Protein AF-A0A378N8N2-F1 (afdb_monomer_lite)

Sequence (59 aa):
MVSPLLWKKVARGLSAGRVQSVAVKLLVEREREIKAFQSEEFWTILAIRKLIVKNYRLN

Organism: Mannheimia haemolytica (NCBI:txid75985)

Secondary structure (DSSP, 8-state):
--HHHHHHHT-TT----HHHHHHHHHHHHHHHHHHHPPP--------PPPP--------

InterPro domains:
  IPR000380 DNA topoisomerase, type IA [PTHR42785] (2-47)
  IPR003601 DNA topoisomerase, type IA, domain 2 [SM00436] (1-44)
  IPR013497 DNA topoisomerase, type IA, central [PF01131] (2-48)
  IPR013497 DNA topoisomerase, type IA, central [PS52039] (1-59)
  IPR013824 DNA topoisomerase, type IA, central region, subdomain 1 [G3DSA:1.10.460.10] (2-35)
  IPR013825 DNA topoisomerase, type IA, central region, subdomain 2 [G3DSA:2.70.20.10] (36-47)
  IPR023405 DNA topoisomerase, type IA, core domain [SSF56712] (2-49)

Radius of gyration: 28.68 Å; chains: 1; bounding box: 37×39×80 Å

pLDDT: mean 87.19, std 11.12, range [52.84, 98.31]

Foldseek 3Di:
DCQVVCCVPPNHPDDDDPVVVVVVVVVVVVVVVVVPDDDDDDDDDDDDDDDDDDPPDDD

Structure (mmCIF, N/CA/C/O backbone):
data_AF-A0A378N8N2-F1
#
_entry.id   AF-A0A378N8N2-F1
#
loop_
_atom_site.group_PDB
_atom_site.id
_atom_site.type_symbol
_atom_site.label_atom_id
_atom_site.label_alt_id
_atom_site.label_comp_id
_atom_site.label_asym_id
_atom_site.label_entity_id
_atom_site.label_seq_id
_atom_site.pdbx_PDB_ins_code
_atom_site.Cartn_x
_atom_site.Cartn_y
_atom_site.Cartn_z
_atom_site.occupancy
_atom_site.B_iso_or_equiv
_atom_site.auth_seq_id
_atom_site.auth_comp_id
_atom_site.auth_asym_id
_atom_site.auth_atom_id
_atom_site.pdbx_PDB_model_num
ATOM 1 N N . MET A 1 1 ? 11.841 -7.860 -24.607 1.00 61.00 1 MET A N 1
ATOM 2 C CA . MET A 1 1 ? 12.676 -6.926 -23.815 1.00 61.00 1 MET A CA 1
ATOM 3 C C . MET A 1 1 ? 11.928 -5.606 -23.689 1.00 61.00 1 MET A C 1
ATOM 5 O O . MET A 1 1 ? 11.625 -5.019 -24.716 1.00 61.00 1 MET A O 1
ATOM 9 N N . VAL A 1 2 ? 11.576 -5.173 -22.474 1.00 79.88 2 VAL A N 1
ATOM 10 C CA . VAL A 1 2 ? 10.803 -3.926 -22.247 1.00 79.88 2 VAL A CA 1
ATOM 11 C C . VAL A 1 2 ? 11.719 -2.730 -21.928 1.00 79.88 2 VAL A C 1
ATOM 13 O O . VAL A 1 2 ? 11.349 -1.585 -22.165 1.00 79.88 2 VAL A O 1
ATOM 16 N N . SER A 1 3 ? 12.952 -2.979 -21.477 1.00 82.62 3 SER A N 1
ATOM 17 C CA . SER A 1 3 ? 13.917 -1.948 -21.063 1.00 82.62 3 SER A CA 1
ATOM 18 C C . SER A 1 3 ? 14.187 -0.842 -22.104 1.00 82.62 3 SER A C 1
ATOM 20 O O . SER A 1 3 ? 14.163 0.323 -21.714 1.00 82.62 3 SER A O 1
ATOM 22 N N . PRO A 1 4 ? 14.342 -1.120 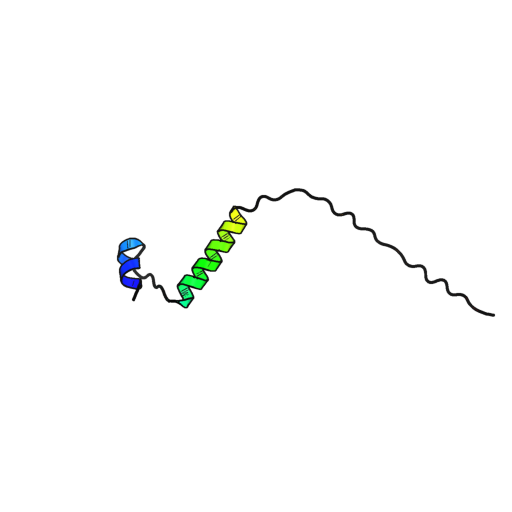-23.421 1.00 85.38 4 PRO A N 1
ATOM 23 C CA . PRO A 1 4 ? 14.545 -0.056 -24.415 1.00 85.38 4 PRO A CA 1
ATOM 24 C C . PRO A 1 4 ? 13.374 0.936 -24.509 1.00 85.38 4 PRO A C 1
ATOM 26 O O . PRO A 1 4 ? 13.579 2.128 -24.743 1.00 85.38 4 PRO A O 1
ATOM 29 N N . LEU A 1 5 ? 12.139 0.466 -24.287 1.00 87.88 5 LEU A N 1
ATOM 30 C CA . LEU A 1 5 ? 10.950 1.320 -24.271 1.00 87.88 5 LEU A CA 1
ATOM 31 C C . LEU A 1 5 ? 10.949 2.241 -23.044 1.00 87.88 5 LEU A C 1
ATOM 33 O O . LEU A 1 5 ? 10.641 3.427 -23.165 1.00 87.88 5 LEU A O 1
ATOM 37 N N . LEU A 1 6 ? 11.345 1.716 -21.882 1.00 84.94 6 LEU A N 1
ATOM 38 C CA . LEU A 1 6 ? 11.449 2.495 -20.647 1.00 84.94 6 LEU A CA 1
ATOM 39 C C . LEU A 1 6 ? 12.525 3.574 -20.735 1.00 84.94 6 LEU A C 1
ATOM 41 O O . LEU A 1 6 ? 12.310 4.678 -20.248 1.00 84.94 6 LEU A O 1
ATOM 45 N N . TRP A 1 7 ? 13.638 3.314 -21.420 1.00 89.94 7 TRP A N 1
ATOM 46 C CA . TRP A 1 7 ? 14.674 4.331 -21.625 1.00 89.94 7 TRP A CA 1
ATOM 47 C C . TRP A 1 7 ? 14.206 5.487 -22.498 1.00 89.94 7 TRP A C 1
ATOM 49 O O . TRP A 1 7 ? 14.608 6.625 -22.278 1.00 89.94 7 TRP A O 1
ATOM 59 N N . LYS A 1 8 ? 13.345 5.196 -23.477 1.00 88.06 8 LYS A N 1
ATOM 60 C CA . LYS A 1 8 ? 12.778 6.204 -24.374 1.00 88.06 8 LYS A CA 1
ATOM 61 C C . LYS A 1 8 ? 11.667 7.028 -23.717 1.00 88.06 8 LYS A C 1
ATOM 63 O O . LYS A 1 8 ? 11.432 8.155 -24.141 1.00 88.06 8 LYS A O 1
ATOM 68 N N . LYS A 1 9 ? 10.939 6.460 -22.750 1.00 89.00 9 LYS A N 1
ATOM 69 C CA . LYS A 1 9 ? 9.705 7.050 -22.199 1.00 89.00 9 LYS A CA 1
ATOM 70 C C . LYS A 1 9 ? 9.787 7.484 -20.738 1.00 89.00 9 LYS A C 1
ATOM 72 O O . LYS A 1 9 ? 8.955 8.282 -20.328 1.00 89.00 9 LYS A O 1
ATOM 77 N N . VAL A 1 10 ? 10.736 6.957 -19.969 1.00 89.81 10 VAL A N 1
ATOM 78 C CA . VAL A 1 10 ? 10.848 7.189 -18.523 1.00 89.81 10 VAL A CA 1
ATOM 79 C C . VAL A 1 10 ? 12.253 7.672 -18.171 1.00 89.81 10 VAL A C 1
ATOM 81 O O . VAL A 1 10 ? 12.440 8.859 -17.938 1.00 89.81 10 VAL A O 1
ATOM 84 N N . ALA A 1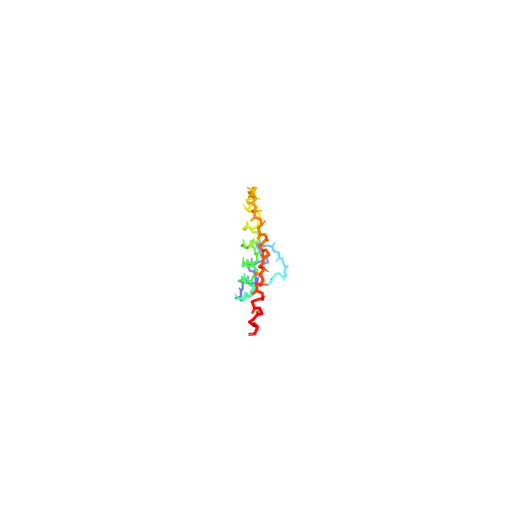 11 ? 13.250 6.783 -18.155 1.00 89.31 11 ALA A N 1
ATOM 85 C CA . ALA A 1 11 ? 14.640 7.132 -17.858 1.00 89.31 11 ALA A CA 1
ATOM 86 C C . ALA A 1 11 ? 15.603 6.039 -18.343 1.00 89.31 11 ALA A C 1
ATOM 88 O O . ALA A 1 11 ? 15.269 4.849 -18.333 1.00 89.31 11 ALA A O 1
ATOM 89 N N . ARG A 1 12 ? 16.818 6.431 -18.753 1.00 88.31 12 ARG A N 1
ATOM 90 C CA . ARG A 1 12 ? 17.889 5.484 -19.112 1.00 88.31 12 ARG A CA 1
ATOM 91 C C . ARG A 1 12 ? 18.291 4.622 -17.910 1.00 88.31 12 ARG A C 1
ATOM 93 O O . ARG A 1 12 ? 18.252 5.079 -16.776 1.00 88.31 12 ARG A O 1
ATOM 100 N N . GLY A 1 13 ? 18.695 3.377 -18.174 1.00 84.81 13 GLY A N 1
ATOM 101 C CA . GLY A 1 13 ? 19.165 2.434 -17.149 1.00 84.81 13 GLY A CA 1
ATOM 102 C C . GLY A 1 13 ? 18.060 1.664 -16.418 1.00 84.81 13 GLY A C 1
ATOM 103 O O . GLY A 1 13 ? 18.362 0.739 -15.673 1.00 84.81 13 GLY A O 1
ATOM 104 N N . LEU A 1 14 ? 16.783 1.973 -16.665 1.00 85.44 14 LEU A N 1
ATOM 105 C CA . LEU A 1 14 ? 15.670 1.240 -16.060 1.00 85.44 14 LEU A CA 1
ATOM 106 C C . LEU A 1 14 ? 15.502 -0.158 -16.659 1.00 85.44 14 LEU A C 1
ATOM 108 O O . LEU A 1 14 ? 15.588 -0.354 -17.875 1.00 85.44 14 LEU A O 1
ATOM 112 N N . SER A 1 15 ? 15.216 -1.127 -15.796 1.00 86.38 15 SER A N 1
ATOM 113 C CA . SER A 1 15 ? 14.881 -2.495 -16.171 1.00 86.38 15 SER A CA 1
ATOM 114 C C . SER A 1 15 ? 13.428 -2.802 -15.815 1.00 86.38 15 SER A C 1
ATOM 116 O O . SER A 1 15 ? 12.860 -2.262 -14.868 1.00 86.38 15 SER A O 1
ATOM 118 N N . ALA A 1 16 ? 12.808 -3.673 -16.606 1.00 83.50 16 ALA A N 1
ATOM 119 C CA . ALA A 1 16 ? 11.513 -4.251 -16.281 1.00 83.50 16 ALA A CA 1
ATOM 120 C C . ALA A 1 16 ? 11.528 -5.739 -16.598 1.00 83.50 16 ALA A C 1
ATOM 122 O O . ALA A 1 16 ? 11.737 -6.149 -17.744 1.00 83.50 16 ALA A O 1
ATOM 123 N N . GLY A 1 17 ? 11.302 -6.530 -15.554 1.00 86.12 17 GLY A N 1
ATOM 124 C CA . GLY A 1 17 ? 11.134 -7.973 -15.615 1.00 86.12 17 GLY A CA 1
ATOM 125 C C . GLY A 1 17 ? 9.714 -8.364 -15.219 1.00 86.12 17 GLY A C 1
ATOM 126 O O . GLY A 1 17 ? 9.063 -7.667 -14.444 1.00 86.12 17 GLY A O 1
ATOM 127 N N . ARG A 1 18 ? 9.243 -9.513 -15.719 1.00 84.94 18 ARG A N 1
ATOM 128 C CA . ARG A 1 18 ? 7.871 -10.002 -15.493 1.00 84.94 18 ARG A CA 1
ATOM 129 C C . ARG A 1 18 ? 7.483 -10.040 -14.009 1.00 84.94 18 ARG A C 1
ATOM 131 O O . ARG A 1 18 ? 6.372 -9.661 -13.674 1.00 84.94 18 ARG A O 1
ATOM 138 N N . VAL A 1 19 ? 8.395 -10.459 -13.133 1.00 91.00 19 VAL A N 1
ATOM 139 C CA . VAL A 1 19 ? 8.152 -10.509 -11.680 1.00 91.00 19 VAL A CA 1
ATOM 140 C C . VAL A 1 19 ? 8.430 -9.157 -11.019 1.00 91.00 19 VAL A C 1
ATOM 142 O O . VAL A 1 19 ? 7.630 -8.690 -10.216 1.00 91.00 19 VAL A O 1
ATOM 145 N N . GLN A 1 20 ? 9.523 -8.490 -11.403 1.00 89.88 20 GLN A N 1
ATOM 146 C CA . GLN A 1 20 ? 9.934 -7.210 -10.813 1.00 89.88 20 GLN A CA 1
ATOM 147 C C . GLN A 1 20 ? 8.873 -6.119 -11.002 1.00 89.88 20 GLN A C 1
ATOM 149 O O . GLN A 1 20 ? 8.521 -5.426 -10.053 1.00 89.88 20 GLN A O 1
ATOM 154 N N . SER A 1 21 ? 8.305 -5.993 -12.204 1.00 91.12 21 SER A N 1
ATOM 155 C CA . SER A 1 21 ? 7.281 -4.983 -12.487 1.00 91.12 21 SER A CA 1
ATOM 156 C C . SER A 1 21 ? 5.951 -5.268 -11.781 1.00 91.12 21 SER A C 1
ATOM 158 O O . SER A 1 21 ? 5.262 -4.326 -11.403 1.00 91.12 21 SER A O 1
ATOM 160 N N . VAL A 1 22 ? 5.602 -6.542 -11.556 1.00 94.12 22 VAL A N 1
ATOM 161 C CA . VAL A 1 22 ? 4.404 -6.919 -10.782 1.00 94.12 22 VAL A CA 1
ATOM 162 C C . VAL A 1 22 ? 4.595 -6.599 -9.302 1.00 94.12 22 VAL A C 1
ATOM 164 O O . VAL A 1 22 ? 3.700 -6.021 -8.695 1.00 94.12 22 VAL A O 1
ATOM 167 N N . ALA A 1 23 ? 5.770 -6.888 -8.735 1.00 94.81 23 ALA A N 1
ATOM 168 C CA . ALA A 1 23 ? 6.079 -6.534 -7.350 1.00 94.81 23 ALA A CA 1
ATOM 169 C C . ALA A 1 23 ? 6.001 -5.014 -7.119 1.00 94.81 23 ALA A C 1
ATOM 171 O O . ALA A 1 23 ? 5.360 -4.565 -6.169 1.00 94.81 23 ALA A O 1
ATOM 172 N N . VAL A 1 24 ? 6.574 -4.217 -8.030 1.00 95.44 24 VAL A N 1
ATOM 173 C CA . VAL A 1 24 ? 6.479 -2.747 -7.975 1.00 95.44 24 VAL A CA 1
ATOM 174 C C . VAL A 1 24 ? 5.027 -2.281 -8.095 1.00 95.44 24 VAL A C 1
ATOM 176 O O . VAL A 1 24 ? 4.615 -1.388 -7.359 1.00 95.44 24 VAL A O 1
ATOM 179 N N . LYS A 1 25 ? 4.229 -2.896 -8.977 1.00 94.94 25 LYS A N 1
ATOM 180 C CA . LYS A 1 25 ? 2.806 -2.568 -9.126 1.00 94.94 25 LYS A CA 1
ATOM 181 C C . LYS A 1 25 ? 2.032 -2.782 -7.820 1.00 94.94 25 LYS A C 1
ATOM 183 O O . LYS A 1 25 ? 1.337 -1.864 -7.400 1.00 94.94 25 LYS A O 1
ATOM 188 N N . LEU A 1 26 ? 2.203 -3.933 -7.165 1.00 97.12 26 LEU A N 1
ATOM 189 C CA . LEU A 1 26 ? 1.530 -4.240 -5.896 1.00 97.12 26 LEU A CA 1
ATOM 190 C C . LEU A 1 26 ? 1.881 -3.224 -4.802 1.00 97.12 26 LEU A C 1
ATOM 192 O O . LEU A 1 26 ? 1.005 -2.777 -4.067 1.00 97.12 26 LEU A O 1
ATOM 196 N N . LEU A 1 27 ? 3.153 -2.830 -4.711 1.00 97.12 27 LEU A N 1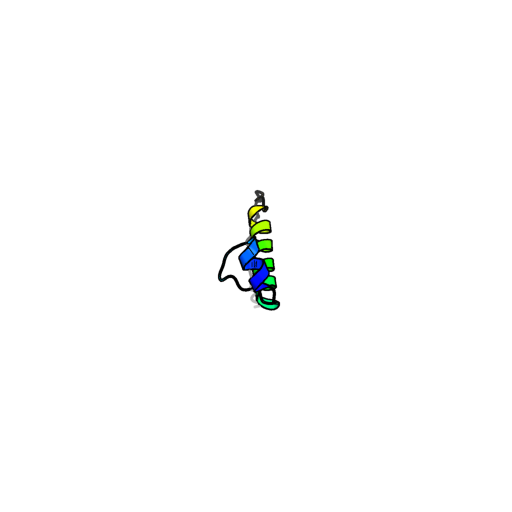
ATOM 197 C CA . LEU A 1 27 ? 3.598 -1.840 -3.733 1.00 97.12 27 LEU A CA 1
ATOM 198 C C . LEU A 1 27 ? 2.975 -0.461 -3.997 1.00 97.12 27 LEU A C 1
ATOM 200 O O . LEU A 1 27 ? 2.474 0.178 -3.076 1.00 97.12 27 LEU A O 1
ATOM 204 N N . VAL A 1 28 ? 2.951 -0.024 -5.260 1.00 97.81 28 VAL A N 1
ATOM 205 C CA . VAL A 1 28 ? 2.332 1.253 -5.652 1.00 97.81 28 VAL A CA 1
ATOM 206 C C . VAL A 1 28 ? 0.820 1.249 -5.412 1.00 97.81 28 VAL A C 1
ATOM 208 O O . VAL A 1 28 ? 0.272 2.274 -5.014 1.00 97.81 28 VAL A O 1
ATOM 211 N N . GLU A 1 29 ? 0.136 0.128 -5.647 1.00 98.19 29 GLU A N 1
ATOM 212 C CA . GLU A 1 29 ? -1.300 -0.012 -5.367 1.00 98.19 29 GLU A CA 1
ATOM 213 C C . GLU A 1 29 ? -1.596 0.132 -3.870 1.00 98.19 29 GLU A C 1
ATOM 215 O O . GLU A 1 29 ? -2.451 0.936 -3.503 1.00 98.19 29 GLU A O 1
ATOM 220 N N . ARG A 1 30 ? -0.820 -0.526 -3.000 1.00 98.06 30 ARG A N 1
ATOM 221 C CA . ARG A 1 30 ? -0.967 -0.388 -1.541 1.00 98.06 30 ARG A CA 1
ATOM 222 C C . ARG A 1 30 ? -0.703 1.028 -1.048 1.00 98.06 30 ARG A C 1
ATOM 224 O O . ARG A 1 30 ? -1.458 1.540 -0.233 1.00 98.06 30 ARG A O 1
ATOM 231 N N . GLU A 1 31 ? 0.322 1.690 -1.574 1.00 98.31 31 GLU A N 1
ATOM 232 C CA . GLU A 1 31 ? 0.610 3.084 -1.222 1.00 98.31 31 GLU 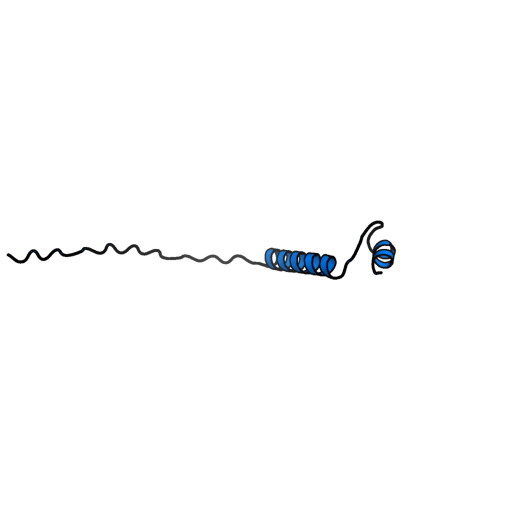A CA 1
ATOM 233 C C . GLU A 1 31 ? -0.537 4.027 -1.626 1.00 98.31 31 GLU A C 1
ATOM 235 O O . GLU A 1 31 ? -0.833 4.996 -0.928 1.00 98.31 31 GLU A O 1
ATOM 240 N N . ARG A 1 32 ? -1.218 3.750 -2.746 1.00 98.19 32 ARG A N 1
ATOM 241 C CA . ARG A 1 32 ? -2.411 4.510 -3.149 1.00 98.19 32 ARG A CA 1
ATOM 242 C C . ARG A 1 32 ? -3.588 4.260 -2.215 1.00 98.19 32 ARG A C 1
ATOM 244 O O . ARG A 1 32 ? -4.265 5.223 -1.878 1.00 98.19 32 ARG A O 1
ATOM 251 N N . GLU A 1 33 ? -3.812 3.015 -1.794 1.00 98.06 33 GLU A N 1
ATOM 252 C CA . GLU A 1 33 ? -4.836 2.673 -0.795 1.00 98.06 33 GLU A CA 1
ATOM 253 C C . GLU A 1 33 ? -4.573 3.408 0.527 1.00 98.06 33 GLU A C 1
ATOM 255 O O . GLU A 1 33 ? -5.479 4.043 1.057 1.00 98.06 33 GLU A O 1
ATOM 260 N N . ILE A 1 34 ? -3.323 3.417 1.005 1.00 97.44 34 ILE A N 1
ATOM 261 C CA . ILE A 1 34 ? -2.916 4.144 2.218 1.00 97.44 34 ILE A CA 1
ATOM 262 C C . ILE A 1 34 ? -3.165 5.649 2.067 1.00 97.44 34 ILE A C 1
ATOM 264 O O . ILE A 1 34 ? -3.731 6.268 2.962 1.00 97.44 34 ILE A O 1
ATOM 268 N N . LYS A 1 35 ? -2.787 6.251 0.933 1.00 97.69 35 LYS A N 1
ATOM 269 C CA . LYS A 1 35 ? -3.021 7.685 0.680 1.00 97.69 35 LYS A CA 1
ATOM 270 C C . LYS A 1 35 ? -4.499 8.049 0.550 1.00 97.69 35 LYS A C 1
ATOM 272 O O . LYS A 1 35 ? -4.858 9.193 0.808 1.00 97.69 35 LYS A O 1
ATOM 277 N N . ALA A 1 36 ? -5.328 7.111 0.101 1.00 97.75 36 ALA A N 1
ATOM 278 C CA . ALA A 1 36 ? -6.769 7.292 -0.032 1.00 97.75 36 ALA A CA 1
ATOM 279 C C . ALA A 1 36 ? -7.537 6.984 1.265 1.00 97.75 36 ALA A C 1
ATOM 281 O O . ALA A 1 36 ? -8.713 7.331 1.360 1.00 97.75 36 ALA A O 1
ATOM 282 N N . PHE A 1 37 ? -6.900 6.336 2.244 1.00 97.31 37 PHE A N 1
ATOM 283 C CA . PHE A 1 37 ? -7.519 5.979 3.513 1.00 97.31 37 PHE A CA 1
ATOM 284 C C . PHE A 1 37 ? -7.880 7.237 4.314 1.00 97.31 37 PHE A C 1
ATOM 286 O O . PHE A 1 37 ? -7.016 8.045 4.654 1.00 97.31 37 PHE A O 1
ATOM 293 N N . GLN A 1 38 ? -9.166 7.386 4.632 1.00 97.00 38 GLN A N 1
ATOM 294 C CA . GLN A 1 38 ? -9.674 8.423 5.526 1.00 97.00 38 GLN A CA 1
ATOM 295 C C . GLN A 1 38 ? -9.953 7.780 6.883 1.00 97.00 38 GLN A C 1
ATOM 297 O O . GLN A 1 38 ? -10.771 6.871 6.985 1.00 97.00 38 GLN A O 1
ATOM 302 N N . SER A 1 39 ? -9.228 8.210 7.915 1.00 94.25 39 SER A N 1
ATOM 303 C CA . SER A 1 39 ? -9.412 7.689 9.268 1.00 94.25 39 SER A CA 1
ATOM 304 C C . SER A 1 39 ? -10.708 8.218 9.871 1.00 94.25 39 SER A C 1
ATOM 306 O O . SER A 1 39 ? -10.915 9.431 9.912 1.00 94.25 39 SER A O 1
ATOM 308 N N . GLU A 1 40 ? -11.521 7.318 10.406 1.00 95.94 40 GLU A N 1
ATOM 309 C CA . GLU A 1 40 ? -12.742 7.649 11.133 1.00 95.94 40 GLU A CA 1
ATOM 310 C C . GLU A 1 40 ? -12.539 7.431 12.635 1.00 95.94 40 GLU A C 1
ATOM 312 O O . GLU A 1 40 ? -11.846 6.501 13.060 1.00 95.94 40 GLU A O 1
ATOM 317 N N . GLU A 1 41 ? -13.124 8.308 13.448 1.00 94.19 41 GLU A N 1
ATOM 318 C CA . GLU A 1 41 ? -13.052 8.208 14.902 1.00 94.19 41 GLU A CA 1
ATOM 319 C C . GLU A 1 41 ? -14.025 7.140 15.415 1.00 94.19 41 GLU A C 1
ATOM 321 O O . GLU A 1 41 ? -15.205 7.126 15.064 1.00 94.19 41 GLU A O 1
ATOM 326 N N . PHE A 1 42 ? -13.534 6.248 16.275 1.00 93.81 42 PHE A N 1
ATOM 327 C CA . PHE A 1 42 ? -14.362 5.266 16.963 1.00 93.81 42 PHE A CA 1
ATOM 328 C C . PHE A 1 42 ? -13.854 5.025 18.384 1.00 93.81 42 PHE A C 1
ATOM 330 O O . PHE A 1 42 ? -12.663 5.150 18.676 1.00 93.81 42 PHE A O 1
ATOM 337 N N . TRP A 1 43 ? -14.763 4.613 19.268 1.00 95.06 43 TRP A N 1
ATOM 338 C CA . TRP A 1 43 ? -14.445 4.243 20.644 1.00 95.06 43 TRP A CA 1
ATOM 339 C C . TRP A 1 43 ? -14.760 2.772 20.879 1.00 95.06 43 TRP A C 1
ATOM 341 O O . TRP A 1 43 ? -15.802 2.268 20.466 1.00 95.06 43 TRP A O 1
ATOM 351 N N . THR A 1 44 ? -13.859 2.081 21.575 1.00 93.06 44 THR A N 1
ATOM 352 C CA . THR A 1 44 ? -14.070 0.700 22.024 1.00 93.06 44 THR A CA 1
ATOM 353 C C . THR A 1 44 ? -14.240 0.687 23.537 1.00 93.06 44 THR A C 1
ATOM 355 O O . THR A 1 44 ? -13.408 1.231 24.261 1.00 93.06 44 THR A O 1
ATOM 358 N N . ILE A 1 45 ? -15.302 0.047 24.029 1.00 91.50 45 ILE A N 1
ATOM 359 C CA . ILE A 1 45 ? -15.517 -0.144 25.467 1.00 91.50 45 ILE A CA 1
ATOM 360 C C . ILE A 1 45 ? -14.856 -1.458 25.878 1.00 91.50 45 ILE A C 1
ATOM 362 O O . ILE A 1 45 ? -15.301 -2.540 25.498 1.00 91.50 45 ILE A O 1
ATOM 366 N N . LEU A 1 46 ? -13.791 -1.363 26.671 1.00 91.19 46 LEU A N 1
ATOM 367 C CA . LEU A 1 46 ? -13.125 -2.521 27.259 1.00 91.19 46 LEU A CA 1
ATOM 368 C C . LEU A 1 46 ? -13.758 -2.830 28.620 1.00 91.19 46 LEU A C 1
ATOM 370 O O . LEU A 1 46 ? -13.761 -1.987 29.515 1.00 91.19 46 LEU A O 1
ATOM 374 N N . ALA A 1 47 ? -14.276 -4.047 28.792 1.00 90.06 47 ALA A N 1
ATOM 375 C CA . ALA A 1 47 ? -14.825 -4.517 30.060 1.00 90.06 47 ALA A CA 1
ATOM 376 C C . ALA A 1 47 ? -13.976 -5.669 30.607 1.00 90.06 47 ALA A C 1
ATOM 378 O O . ALA A 1 47 ? -13.853 -6.721 29.980 1.00 90.06 47 ALA A O 1
ATOM 379 N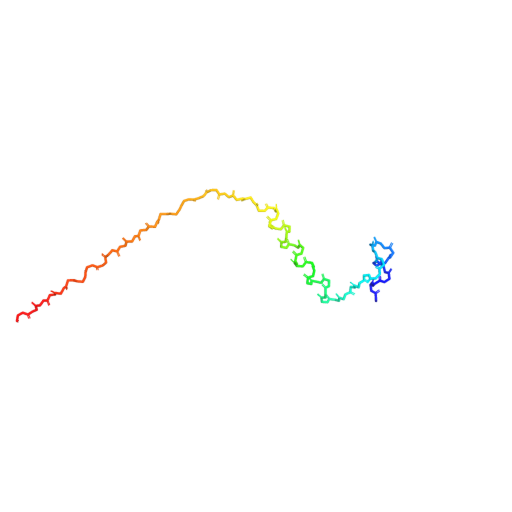 N . ILE A 1 48 ? -13.413 -5.485 31.802 1.00 85.06 48 ILE A N 1
ATOM 380 C CA . ILE A 1 48 ? -12.687 -6.540 32.512 1.00 85.06 48 ILE A CA 1
ATOM 381 C C . ILE A 1 48 ? -13.621 -7.141 33.559 1.00 85.06 48 ILE A C 1
ATOM 383 O O . ILE A 1 48 ? -14.041 -6.467 34.500 1.00 85.06 48 ILE A O 1
ATOM 387 N N . ARG A 1 49 ? -13.932 -8.434 33.416 1.00 83.94 49 ARG A N 1
ATOM 388 C CA . ARG A 1 49 ? -14.719 -9.189 34.396 1.00 83.94 49 ARG A CA 1
ATOM 389 C C . ARG A 1 49 ? -13.799 -10.016 35.289 1.00 83.94 49 ARG A C 1
ATOM 391 O O . ARG A 1 49 ? -13.104 -10.908 34.814 1.00 83.94 49 ARG A O 1
ATOM 398 N N . LYS A 1 50 ? -13.851 -9.780 36.601 1.00 81.62 50 LYS A N 1
ATOM 399 C CA . LYS A 1 50 ? -13.196 -10.647 37.589 1.00 81.62 50 LYS A CA 1
ATOM 400 C C . LYS A 1 50 ? -14.093 -11.850 37.889 1.00 81.62 50 LYS A C 1
ATOM 402 O O . LYS A 1 50 ? -15.205 -11.690 38.389 1.00 81.62 50 LYS A O 1
ATOM 407 N N . LEU A 1 51 ? -13.615 -13.054 37.583 1.00 79.88 51 LEU A N 1
ATOM 408 C CA . LEU A 1 51 ? -14.244 -14.298 38.025 1.00 79.88 51 LEU A CA 1
ATOM 409 C C . LEU A 1 51 ? -13.864 -14.551 39.486 1.00 79.88 51 LEU A C 1
ATOM 411 O O . LEU A 1 51 ? -12.686 -14.665 39.814 1.00 79.88 51 LEU A O 1
ATOM 415 N N . ILE A 1 52 ? -14.861 -14.635 40.364 1.00 79.69 52 ILE A N 1
ATOM 416 C CA . ILE A 1 52 ? -14.670 -15.127 41.730 1.00 79.69 52 ILE A CA 1
ATOM 417 C C . ILE A 1 52 ? -14.956 -16.627 41.709 1.00 79.69 52 ILE A C 1
ATOM 419 O O . ILE A 1 52 ? -16.090 -17.041 41.471 1.00 79.69 52 ILE A O 1
ATOM 423 N N . VAL A 1 53 ? -13.929 -17.437 41.962 1.00 76.38 53 VAL A N 1
ATOM 424 C CA . VAL A 1 53 ? -14.089 -18.872 42.225 1.00 76.38 53 VAL A CA 1
ATOM 425 C C . VAL A 1 53 ? -14.598 -19.014 43.658 1.00 76.38 53 VAL A C 1
ATOM 427 O O . VAL A 1 53 ? -13.881 -18.702 44.608 1.00 76.38 53 VAL A O 1
ATOM 430 N N . LYS A 1 54 ? -15.852 -19.445 43.835 1.00 71.12 54 LYS A N 1
ATOM 431 C CA . LYS A 1 54 ? -16.365 -19.816 45.159 1.00 71.12 54 LYS A CA 1
ATOM 432 C C . LYS A 1 54 ? -15.827 -21.200 45.513 1.00 71.12 54 LYS A C 1
ATOM 434 O O . LYS A 1 54 ? -16.270 -22.193 44.946 1.00 71.12 54 LYS A O 1
ATOM 439 N N . ASN A 1 55 ? -14.880 -21.258 46.444 1.00 62.75 55 ASN A N 1
ATOM 440 C CA . ASN A 1 55 ? -14.446 -22.518 47.036 1.00 62.75 55 ASN A CA 1
ATOM 441 C C . ASN A 1 55 ? -15.492 -22.950 48.069 1.00 62.75 55 ASN A C 1
ATOM 443 O O . ASN A 1 55 ? -15.513 -22.450 49.193 1.00 62.75 55 ASN A O 1
ATOM 447 N N . TYR A 1 56 ? -16.383 -23.855 47.674 1.00 65.94 56 TYR A N 1
ATOM 448 C CA . TYR A 1 56 ? -17.235 -24.567 48.617 1.00 65.94 56 TYR A CA 1
ATOM 449 C C . TYR A 1 56 ? -16.383 -25.647 49.281 1.00 65.94 56 TYR A C 1
ATOM 451 O O . TYR A 1 56 ? -16.117 -26.694 48.698 1.00 65.94 56 TYR A O 1
ATOM 459 N N . ARG A 1 57 ? -15.904 -25.361 50.493 1.00 58.91 57 ARG A N 1
ATOM 460 C CA . ARG A 1 57 ? -15.281 -26.368 51.352 1.00 58.91 57 ARG A CA 1
ATOM 461 C C . ARG A 1 57 ? -16.415 -27.201 51.949 1.00 58.91 57 ARG A C 1
ATOM 463 O O . ARG A 1 57 ? -17.146 -26.709 52.803 1.00 58.91 57 ARG A O 1
ATOM 470 N N . LEU A 1 58 ? -16.615 -28.407 51.421 1.00 58.12 58 LEU A N 1
ATOM 471 C CA . LEU A 1 58 ? -17.458 -29.417 52.057 1.00 58.12 58 LEU A CA 1
ATOM 472 C C . LEU A 1 58 ? -16.735 -29.867 53.334 1.00 58.12 58 LEU A C 1
ATOM 474 O O . LEU A 1 58 ? -15.543 -30.179 53.277 1.00 58.12 58 LEU A O 1
ATOM 478 N N . ASN A 1 59 ? -17.443 -29.774 54.462 1.00 52.84 59 ASN A N 1
ATOM 479 C CA . ASN A 1 59 ? -17.014 -30.303 55.758 1.00 5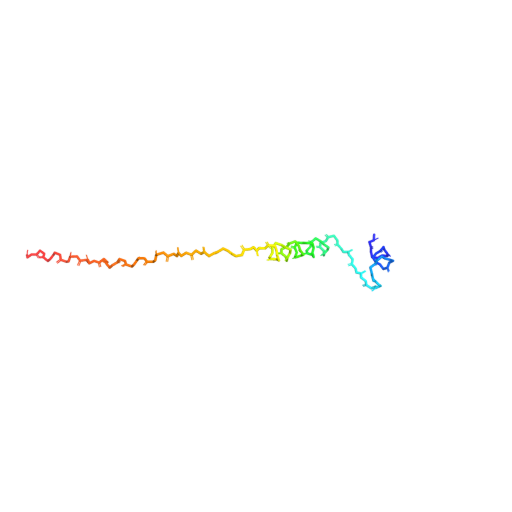2.84 59 ASN A CA 1
ATOM 480 C C . ASN A 1 59 ? -16.937 -31.827 55.721 1.00 52.84 59 ASN A C 1
ATOM 482 O O . ASN A 1 59 ? -17.802 -32.427 55.041 1.00 52.84 59 ASN A O 1
#